Protein AF-A0A6M3XUE2-F1 (afdb_monomer_lite)

Structure (mmCIF, N/CA/C/O backbone):
data_AF-A0A6M3XUE2-F1
#
_entry.id   AF-A0A6M3XUE2-F1
#
loop_
_atom_site.group_PDB
_atom_site.id
_atom_site.type_symbol
_atom_site.label_atom_id
_atom_site.label_alt_id
_atom_site.label_comp_id
_atom_site.label_asym_id
_atom_site.label_entity_id
_atom_site.label_seq_id
_atom_site.pdbx_PDB_ins_code
_atom_site.Cartn_x
_atom_site.Cartn_y
_atom_site.Cartn_z
_atom_site.occupancy
_atom_site.B_iso_or_equiv
_atom_site.auth_seq_id
_atom_site.auth_comp_id
_atom_site.auth_asym_id
_atom_site.auth_atom_id
_atom_site.pdbx_PDB_model_num
ATOM 1 N N . MET A 1 1 ? 6.947 29.968 5.052 1.00 34.59 1 MET A N 1
ATOM 2 C CA . MET A 1 1 ? 7.660 29.748 3.777 1.00 34.59 1 MET A CA 1
ATOM 3 C C . MET A 1 1 ? 7.204 28.405 3.247 1.00 34.59 1 MET A C 1
ATOM 5 O O . MET A 1 1 ? 7.574 27.387 3.813 1.00 34.59 1 MET A O 1
ATOM 9 N N . SER A 1 2 ? 6.301 28.424 2.271 1.00 40.97 2 SER A N 1
ATOM 10 C CA . SER A 1 2 ? 5.563 27.249 1.805 1.00 40.97 2 SER A CA 1
ATOM 11 C C . SER A 1 2 ? 6.094 26.854 0.436 1.00 40.97 2 SER A C 1
ATOM 13 O O . SER A 1 2 ? 5.704 27.446 -0.564 1.00 40.97 2 SER A O 1
ATOM 15 N N . VAL A 1 3 ? 6.998 25.878 0.400 1.00 48.44 3 VAL A N 1
ATOM 16 C CA . VAL A 1 3 ? 7.347 25.174 -0.839 1.00 48.44 3 VAL A CA 1
ATOM 17 C C . VAL A 1 3 ? 7.352 23.664 -0.560 1.00 48.44 3 VAL A C 1
ATOM 19 O O . VAL A 1 3 ? 8.402 23.128 -0.215 1.00 48.44 3 VAL A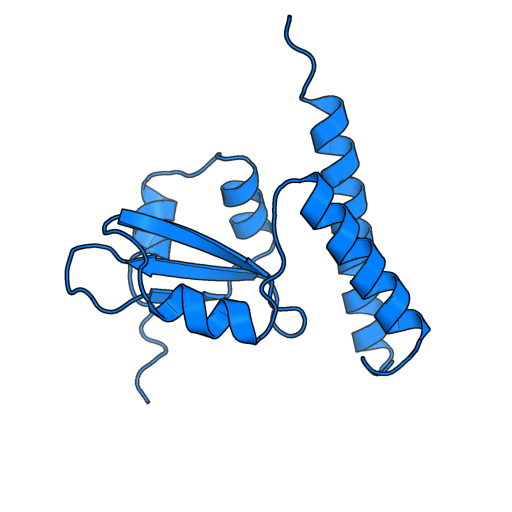 O 1
ATOM 22 N N . PRO A 1 4 ? 6.196 22.965 -0.628 1.00 49.44 4 PRO A N 1
ATOM 23 C CA . PRO A 1 4 ? 6.222 21.501 -0.667 1.00 49.44 4 PRO A CA 1
ATOM 24 C C . PRO A 1 4 ? 5.293 20.852 -1.710 1.00 49.44 4 PRO A C 1
ATOM 26 O O . PRO A 1 4 ? 5.196 19.631 -1.744 1.00 49.44 4 PRO A O 1
ATOM 29 N N . THR A 1 5 ? 4.608 21.607 -2.572 1.00 55.31 5 THR A N 1
ATOM 30 C CA . THR A 1 5 ? 3.585 21.041 -3.475 1.00 55.31 5 THR A CA 1
ATOM 31 C C . THR A 1 5 ? 4.162 20.435 -4.758 1.00 55.31 5 THR A C 1
ATOM 33 O O . THR A 1 5 ? 3.763 19.341 -5.147 1.00 55.31 5 THR A O 1
ATOM 36 N N . GLU A 1 6 ? 5.142 21.081 -5.397 1.00 54.06 6 GLU A N 1
ATOM 37 C CA . GLU A 1 6 ? 5.709 20.592 -6.670 1.00 54.06 6 GLU A CA 1
ATOM 38 C C . GLU A 1 6 ? 6.658 19.401 -6.487 1.00 54.06 6 GLU A C 1
ATOM 40 O O . GLU A 1 6 ? 6.658 18.467 -7.288 1.00 54.06 6 GLU A O 1
ATOM 45 N N . HIS A 1 7 ? 7.439 19.395 -5.403 1.00 56.44 7 HIS A N 1
ATOM 46 C CA . HIS A 1 7 ? 8.391 18.319 -5.122 1.00 56.44 7 HIS A CA 1
ATOM 47 C C . HIS A 1 7 ? 7.675 17.005 -4.784 1.00 56.44 7 HIS A C 1
ATOM 49 O O . HIS A 1 7 ? 8.079 15.939 -5.245 1.00 56.44 7 HIS A O 1
ATOM 55 N N . ALA A 1 8 ? 6.573 17.090 -4.032 1.00 58.22 8 ALA A N 1
ATOM 56 C CA . ALA A 1 8 ? 5.714 15.946 -3.761 1.00 58.22 8 ALA A CA 1
ATOM 57 C C . ALA A 1 8 ? 5.033 15.459 -5.054 1.00 58.22 8 ALA A C 1
ATOM 59 O O . ALA A 1 8 ? 5.095 14.273 -5.365 1.00 58.22 8 ALA A O 1
ATOM 60 N N . ALA A 1 9 ? 4.475 16.365 -5.870 1.00 61.75 9 ALA A N 1
ATOM 61 C CA . ALA A 1 9 ? 3.853 16.018 -7.154 1.00 61.75 9 ALA A CA 1
ATOM 62 C C . ALA A 1 9 ? 4.810 15.286 -8.116 1.00 61.75 9 ALA A C 1
ATOM 64 O O . ALA A 1 9 ? 4.418 14.305 -8.749 1.00 61.75 9 ALA A O 1
ATOM 65 N N . PHE A 1 10 ? 6.074 15.714 -8.187 1.00 65.19 10 PHE A N 1
ATOM 66 C CA . PHE A 1 10 ? 7.100 15.046 -8.989 1.00 65.19 10 PHE A CA 1
ATOM 67 C C . PHE A 1 10 ? 7.402 13.628 -8.484 1.00 65.19 10 PHE A C 1
ATOM 69 O O . PHE A 1 10 ? 7.450 12.683 -9.273 1.00 65.19 10 PHE A O 1
ATOM 76 N N . GLN A 1 11 ? 7.548 13.462 -7.167 1.00 69.50 11 GLN A N 1
ATOM 77 C CA . GLN A 1 11 ? 7.776 12.153 -6.546 1.00 69.50 11 GLN A CA 1
ATOM 78 C C . GLN A 1 11 ? 6.588 11.197 -6.759 1.00 69.50 11 GLN A C 1
ATOM 80 O O . GLN A 1 11 ? 6.791 10.002 -6.973 1.00 69.50 11 GLN A O 1
ATOM 85 N N . TYR A 1 12 ? 5.356 11.715 -6.783 1.00 69.19 12 TYR A N 1
ATOM 86 C CA . TYR A 1 12 ? 4.160 10.927 -7.094 1.00 69.19 12 TYR A CA 1
ATOM 87 C C . TYR A 1 12 ? 4.079 10.503 -8.566 1.00 69.19 12 TYR A C 1
ATOM 89 O O . TYR A 1 12 ? 3.733 9.359 -8.857 1.00 69.19 12 TYR A O 1
ATOM 97 N N . ALA A 1 13 ? 4.438 11.382 -9.505 1.00 76.56 13 ALA A N 1
ATOM 98 C CA . ALA A 1 13 ? 4.471 11.034 -10.926 1.00 76.56 13 ALA A CA 1
ATOM 99 C C . ALA A 1 13 ? 5.511 9.936 -11.224 1.00 76.56 13 ALA A C 1
ATOM 101 O O . ALA A 1 13 ? 5.254 9.025 -12.015 1.00 76.56 13 ALA A O 1
ATOM 102 N N . GLU A 1 14 ? 6.668 9.994 -10.555 1.00 82.50 14 GLU A N 1
ATOM 103 C CA . GLU A 1 14 ? 7.700 8.955 -10.620 1.00 82.50 14 GLU A CA 1
ATOM 104 C C . GLU A 1 14 ? 7.172 7.606 -10.095 1.00 82.50 14 GLU A C 1
ATOM 106 O O . GLU A 1 14 ? 7.349 6.575 -10.748 1.00 82.50 14 GLU A O 1
ATOM 111 N N . LEU A 1 15 ? 6.458 7.612 -8.962 1.00 78.81 15 LEU A N 1
ATOM 112 C CA . LEU A 1 15 ? 5.873 6.408 -8.366 1.00 78.81 15 LEU A CA 1
ATOM 113 C C . LEU A 1 15 ? 4.829 5.734 -9.273 1.00 78.81 15 LEU A C 1
ATOM 115 O O . LEU A 1 15 ? 4.855 4.507 -9.429 1.00 78.81 15 LEU A O 1
ATOM 119 N N . ASN A 1 16 ? 3.942 6.519 -9.892 1.00 77.94 16 ASN A N 1
ATOM 120 C CA . ASN A 1 16 ? 2.917 6.004 -10.805 1.00 77.94 16 ASN A CA 1
ATOM 121 C C . ASN A 1 16 ? 3.558 5.332 -12.021 1.00 77.94 16 ASN A C 1
ATOM 123 O O . ASN A 1 16 ? 3.266 4.178 -12.322 1.00 77.94 16 ASN A O 1
ATOM 127 N N . LYS A 1 17 ? 4.541 5.996 -12.640 1.00 85.88 17 LYS A N 1
ATOM 128 C CA . LYS A 1 17 ? 5.271 5.445 -13.787 1.00 85.88 17 LYS A CA 1
ATOM 129 C C . LYS A 1 17 ? 5.954 4.113 -13.462 1.00 85.88 17 LYS A C 1
ATOM 131 O O . LYS A 1 17 ? 5.951 3.193 -14.283 1.00 85.88 17 LYS A O 1
ATOM 136 N N . LEU A 1 18 ? 6.563 3.999 -12.282 1.00 85.25 18 LEU A N 1
ATOM 137 C CA . LEU A 1 18 ? 7.214 2.763 -11.841 1.00 85.25 18 LEU A CA 1
ATOM 138 C C . LEU A 1 18 ? 6.194 1.643 -11.594 1.00 85.25 18 LEU A C 1
ATOM 140 O O . LEU A 1 18 ? 6.459 0.492 -11.940 1.00 85.25 18 LEU A O 1
ATOM 144 N N . THR A 1 19 ? 5.022 1.979 -11.056 1.00 78.25 19 THR A N 1
ATOM 145 C CA . THR A 1 19 ? 3.917 1.032 -10.845 1.00 78.25 19 THR A CA 1
ATOM 146 C C . THR A 1 19 ? 3.359 0.523 -12.177 1.00 78.25 19 THR A C 1
ATOM 148 O O . THR A 1 19 ? 3.301 -0.689 -12.382 1.00 78.25 19 THR A O 1
ATOM 151 N N . ASP A 1 20 ? 3.088 1.412 -13.134 1.00 82.31 20 ASP A N 1
ATOM 152 C CA . ASP A 1 20 ? 2.640 1.047 -14.487 1.00 82.31 20 ASP A CA 1
ATOM 153 C C . ASP A 1 20 ? 3.650 0.152 -15.213 1.00 82.31 20 ASP A C 1
ATOM 155 O O . ASP A 1 20 ? 3.292 -0.786 -15.937 1.00 82.31 20 ASP A O 1
ATOM 159 N N . THR A 1 21 ? 4.939 0.428 -15.001 1.00 86.62 21 THR A N 1
ATOM 160 C CA . THR A 1 21 ? 6.022 -0.374 -15.571 1.00 86.62 21 THR A CA 1
ATOM 161 C C . THR A 1 21 ? 6.002 -1.791 -14.998 1.00 86.62 21 THR A C 1
ATOM 163 O O . THR A 1 21 ? 6.052 -2.744 -15.771 1.00 86.62 21 THR A O 1
ATOM 166 N N . LEU A 1 22 ? 5.858 -1.964 -13.679 1.00 79.62 22 LEU A N 1
ATOM 167 C CA . LEU A 1 22 ? 5.743 -3.294 -13.061 1.00 79.62 22 LEU A CA 1
ATOM 168 C C . LEU A 1 22 ? 4.514 -4.060 -13.564 1.00 79.62 22 LEU A C 1
ATOM 170 O O . LEU A 1 22 ? 4.636 -5.227 -13.939 1.00 79.62 22 LEU A O 1
ATOM 174 N N . SER A 1 23 ? 3.357 -3.399 -13.652 1.00 76.69 23 SER A N 1
ATOM 175 C CA . SER A 1 23 ? 2.131 -3.985 -14.211 1.00 76.69 23 SER A CA 1
ATOM 176 C C . SER A 1 23 ? 2.324 -4.433 -15.662 1.00 76.69 23 SER A C 1
ATOM 178 O O . SER A 1 23 ? 1.887 -5.516 -16.059 1.00 76.69 23 SER A O 1
ATOM 180 N N . THR A 1 24 ? 3.044 -3.639 -16.459 1.00 84.38 24 THR A N 1
ATOM 181 C CA . THR A 1 24 ? 3.388 -3.994 -17.839 1.00 84.38 24 THR A CA 1
ATOM 182 C C . THR A 1 24 ? 4.313 -5.207 -17.897 1.00 84.38 24 THR A C 1
ATOM 184 O O . THR A 1 24 ? 4.042 -6.121 -18.672 1.00 84.38 24 THR A O 1
ATOM 187 N N . LEU A 1 25 ? 5.360 -5.257 -17.068 1.00 81.94 25 LEU A N 1
ATOM 188 C CA . LEU A 1 25 ? 6.280 -6.397 -17.010 1.00 81.94 25 LEU A CA 1
ATOM 189 C C . LEU A 1 25 ? 5.540 -7.693 -16.635 1.00 81.94 25 LEU A C 1
ATOM 191 O O . LEU A 1 25 ? 5.732 -8.708 -17.304 1.00 81.94 25 LEU A O 1
ATOM 195 N N . ARG A 1 26 ? 4.622 -7.646 -15.656 1.00 79.56 26 ARG A N 1
ATOM 196 C CA . ARG A 1 26 ? 3.765 -8.795 -15.308 1.00 79.56 26 ARG A CA 1
ATOM 197 C C . ARG A 1 26 ? 2.907 -9.255 -16.474 1.00 79.56 26 ARG A C 1
ATOM 199 O O . ARG A 1 26 ? 2.859 -10.445 -16.769 1.00 79.56 26 ARG A O 1
ATOM 206 N N . ARG A 1 27 ? 2.250 -8.320 -17.166 1.00 79.06 27 ARG A N 1
ATOM 207 C CA . ARG A 1 27 ? 1.404 -8.631 -18.328 1.00 79.06 27 ARG A CA 1
ATOM 208 C C . ARG A 1 27 ? 2.197 -9.270 -19.471 1.00 79.06 27 ARG A C 1
ATOM 210 O O . ARG A 1 27 ? 1.645 -10.067 -20.220 1.00 79.06 27 ARG A O 1
ATOM 217 N N . LEU A 1 28 ? 3.479 -8.935 -19.594 1.00 89.25 28 LEU A N 1
ATOM 218 C CA . LEU A 1 28 ? 4.402 -9.552 -20.548 1.00 89.25 28 LEU A CA 1
ATOM 219 C C . LEU A 1 28 ? 4.968 -10.901 -20.065 1.00 89.25 28 LEU A C 1
ATOM 221 O O . LEU A 1 28 ? 5.768 -11.505 -20.774 1.00 89.25 28 LEU A O 1
ATOM 225 N N . GLY A 1 29 ? 4.568 -11.383 -18.885 1.00 83.62 29 GLY A N 1
ATOM 226 C CA . GLY A 1 29 ? 5.024 -12.652 -18.316 1.00 83.62 29 GLY A CA 1
ATOM 227 C C . GLY A 1 29 ? 6.440 -12.607 -17.737 1.00 83.62 29 GLY A C 1
ATOM 228 O O . GLY A 1 29 ? 7.036 -13.658 -17.508 1.00 83.62 29 GLY A O 1
ATOM 229 N N . ILE A 1 30 ? 6.999 -11.416 -17.507 1.00 83.31 30 ILE A N 1
ATOM 230 C CA . ILE A 1 30 ? 8.330 -11.275 -16.913 1.00 83.31 30 ILE A CA 1
ATOM 231 C C . ILE A 1 30 ? 8.237 -11.604 -15.421 1.00 83.31 30 ILE A C 1
ATOM 233 O O . ILE A 1 30 ? 7.470 -10.993 -14.677 1.00 83.31 30 ILE A O 1
ATOM 237 N N . SER A 1 31 ? 9.025 -12.597 -15.008 1.00 78.75 31 SER A N 1
ATOM 238 C CA . SER A 1 31 ? 9.064 -13.109 -13.638 1.00 78.75 31 SER A CA 1
ATOM 239 C C . SER A 1 31 ? 9.591 -12.069 -12.652 1.00 78.75 31 SER A C 1
ATOM 241 O O . SER A 1 31 ? 10.471 -11.276 -12.971 1.00 78.75 31 SER A O 1
ATOM 243 N N . GLU A 1 32 ? 9.148 -12.147 -11.401 1.00 73.62 32 GLU A N 1
ATOM 244 C CA . GLU A 1 32 ? 9.662 -11.304 -10.314 1.00 73.62 32 GLU A CA 1
ATOM 245 C C . GLU A 1 32 ? 11.104 -11.636 -9.906 1.00 73.62 32 GLU A C 1
ATOM 247 O O . GLU A 1 32 ? 11.770 -10.872 -9.201 1.00 73.62 32 GLU A O 1
ATOM 252 N N . LEU A 1 33 ? 11.608 -12.785 -10.360 1.00 77.00 33 LEU A N 1
ATOM 253 C CA . LEU A 1 33 ? 13.013 -13.160 -10.233 1.00 77.00 33 LEU A CA 1
ATOM 254 C C . LEU A 1 33 ? 13.876 -12.545 -11.340 1.00 77.00 33 LEU A C 1
ATOM 256 O O . LEU A 1 33 ? 15.103 -12.541 -11.211 1.00 77.00 33 LEU A O 1
ATOM 260 N N . ASP A 1 34 ? 13.255 -12.017 -12.399 1.00 85.25 34 ASP A N 1
ATOM 261 C CA . ASP A 1 34 ? 13.954 -11.394 -13.513 1.00 85.25 34 ASP A CA 1
ATOM 262 C C . ASP A 1 34 ? 14.681 -10.116 -13.052 1.00 85.25 34 ASP A C 1
ATOM 264 O O . ASP A 1 34 ? 14.103 -9.292 -12.327 1.00 85.25 34 ASP A O 1
ATOM 268 N N . PRO A 1 35 ? 15.948 -9.911 -13.457 1.00 85.81 35 PRO A N 1
ATOM 269 C CA . PRO A 1 35 ? 16.706 -8.720 -13.093 1.00 85.81 35 PRO A CA 1
ATOM 270 C C . PRO A 1 35 ? 16.002 -7.409 -13.454 1.00 85.81 35 PRO A C 1
ATOM 272 O O . PRO A 1 35 ? 16.017 -6.483 -12.644 1.00 85.81 35 PRO A O 1
ATOM 275 N N . ALA A 1 36 ? 15.350 -7.325 -14.618 1.00 81.94 36 ALA A N 1
ATOM 276 C CA . ALA A 1 36 ? 14.655 -6.116 -15.046 1.00 81.94 36 ALA A CA 1
ATOM 277 C C . ALA A 1 36 ? 13.482 -5.800 -14.112 1.00 81.94 36 ALA A C 1
ATOM 279 O O . ALA A 1 36 ? 13.331 -4.659 -13.670 1.00 81.94 36 ALA A O 1
ATOM 280 N N . PHE A 1 37 ? 12.705 -6.819 -13.738 1.00 85.38 37 PHE A N 1
ATOM 281 C CA . PHE A 1 37 ? 11.613 -6.671 -12.779 1.00 85.38 37 PHE A CA 1
ATOM 282 C C . PHE A 1 37 ? 12.122 -6.183 -11.422 1.00 85.38 37 PHE A C 1
ATOM 284 O O . PHE A 1 37 ? 11.621 -5.200 -10.873 1.00 85.38 37 PHE A O 1
ATOM 291 N N . ARG A 1 38 ? 13.175 -6.823 -10.905 1.00 79.62 38 ARG A N 1
ATOM 292 C CA . ARG A 1 38 ? 13.782 -6.476 -9.614 1.00 79.62 38 ARG A CA 1
ATOM 293 C C . ARG A 1 38 ? 14.349 -5.063 -9.590 1.00 79.62 38 ARG A C 1
ATOM 295 O O . ARG A 1 38 ? 14.229 -4.385 -8.571 1.00 79.62 38 ARG A O 1
ATOM 302 N N . THR A 1 39 ? 14.929 -4.596 -10.693 1.00 85.69 39 THR A N 1
ATOM 303 C CA . THR A 1 39 ? 15.417 -3.218 -10.809 1.00 85.69 39 THR A CA 1
ATOM 304 C C . THR A 1 39 ? 14.275 -2.214 -10.694 1.00 85.69 39 THR A C 1
ATOM 306 O O . THR A 1 39 ? 14.380 -1.277 -9.900 1.00 85.69 39 THR A O 1
ATOM 309 N N . VAL A 1 40 ? 13.168 -2.416 -11.419 1.00 86.06 40 VAL A N 1
ATOM 310 C CA . VAL A 1 40 ? 12.006 -1.514 -11.328 1.00 86.06 40 VAL A CA 1
ATOM 311 C C . VAL A 1 40 ? 11.373 -1.582 -9.937 1.00 86.06 40 VAL A C 1
ATOM 313 O O . VAL A 1 40 ? 11.065 -0.5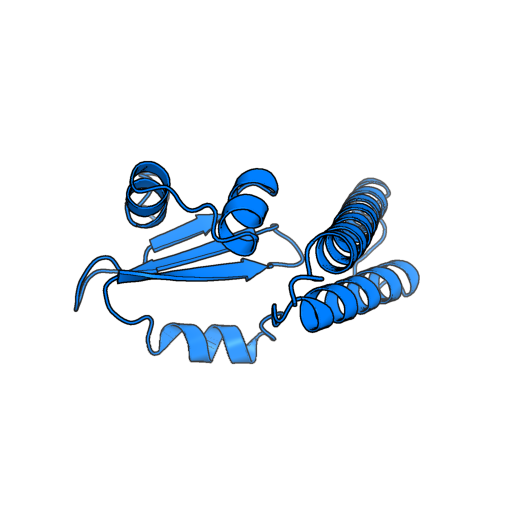44 -9.353 1.00 86.06 40 VAL A O 1
ATOM 316 N N . LEU A 1 41 ? 11.259 -2.780 -9.357 1.00 78.56 41 LEU A N 1
ATOM 317 C CA . LEU A 1 41 ? 10.724 -2.977 -8.010 1.00 78.56 41 LEU A CA 1
ATOM 318 C C . LEU A 1 41 ? 11.575 -2.262 -6.949 1.00 78.56 41 LEU A C 1
ATOM 320 O O . LEU A 1 41 ? 11.040 -1.590 -6.068 1.00 78.56 41 LEU A O 1
ATOM 324 N N . SER A 1 42 ? 12.904 -2.340 -7.058 1.00 80.56 42 SER A N 1
ATOM 325 C CA . SER A 1 42 ? 13.824 -1.641 -6.157 1.00 80.56 42 SER A CA 1
ATOM 326 C C . SER A 1 42 ? 13.759 -0.121 -6.326 1.00 80.56 42 SER A C 1
ATOM 328 O O . SER A 1 42 ? 13.788 0.601 -5.329 1.00 80.56 42 SER A O 1
ATOM 330 N N . ALA A 1 43 ? 13.667 0.380 -7.562 1.00 84.00 43 ALA A N 1
ATOM 331 C CA . ALA A 1 43 ? 13.521 1.810 -7.832 1.00 84.00 43 ALA A CA 1
ATOM 332 C C . ALA A 1 43 ? 12.208 2.351 -7.251 1.00 84.00 43 ALA A C 1
ATOM 334 O O . ALA A 1 43 ? 12.198 3.401 -6.607 1.00 84.00 43 ALA A O 1
ATOM 335 N N . ARG A 1 44 ? 11.120 1.584 -7.387 1.00 80.00 44 ARG A N 1
ATOM 336 C CA . ARG A 1 44 ? 9.826 1.884 -6.766 1.00 80.00 44 ARG A CA 1
ATOM 337 C C . ARG A 1 44 ? 9.927 1.926 -5.245 1.00 80.00 44 ARG A C 1
ATOM 339 O O . ARG A 1 44 ? 9.453 2.877 -4.634 1.00 80.00 44 ARG A O 1
ATOM 346 N N . GLY A 1 45 ? 10.607 0.953 -4.639 1.00 71.75 45 GLY A N 1
ATOM 347 C CA . GLY A 1 45 ? 10.868 0.945 -3.199 1.00 71.75 45 GLY A CA 1
ATOM 348 C C . GLY A 1 45 ? 11.637 2.169 -2.707 1.00 71.75 45 GLY A C 1
ATOM 349 O O . GLY A 1 45 ? 11.297 2.739 -1.673 1.00 71.75 45 GLY A O 1
ATOM 350 N N . ALA A 1 46 ? 12.629 2.628 -3.471 1.00 78.62 46 ALA A N 1
ATOM 351 C CA . ALA A 1 46 ? 13.354 3.854 -3.155 1.00 78.62 46 ALA A CA 1
ATOM 352 C C . ALA A 1 46 ? 12.468 5.106 -3.296 1.00 78.62 46 ALA A C 1
ATOM 354 O O . ALA A 1 46 ? 12.550 6.003 -2.457 1.00 78.62 46 ALA A O 1
ATOM 355 N N . ALA A 1 47 ? 11.609 5.167 -4.320 1.00 79.38 47 ALA A N 1
ATOM 356 C CA . ALA A 1 47 ? 10.660 6.266 -4.511 1.00 79.38 47 ALA A CA 1
ATOM 357 C C . ALA A 1 47 ? 9.655 6.367 -3.350 1.00 79.38 47 ALA A C 1
ATOM 359 O O . ALA A 1 47 ? 9.412 7.457 -2.839 1.00 79.38 47 ALA A O 1
ATOM 360 N N . LEU A 1 48 ? 9.152 5.233 -2.859 1.00 71.38 48 LEU A N 1
ATOM 361 C CA . LEU A 1 48 ? 8.285 5.178 -1.676 1.00 71.38 48 LEU A CA 1
ATOM 362 C C . LEU A 1 48 ? 9.006 5.629 -0.409 1.00 71.38 48 LEU A C 1
ATOM 364 O O . LEU A 1 48 ? 8.463 6.425 0.352 1.00 71.38 48 LEU A O 1
ATOM 368 N N . GLY A 1 49 ? 10.260 5.204 -0.224 1.00 67.38 49 GLY A N 1
ATOM 369 C CA . GLY A 1 49 ? 11.087 5.661 0.892 1.00 67.38 49 GLY A CA 1
ATOM 370 C C . GLY A 1 49 ? 11.274 7.183 0.907 1.00 67.38 49 GLY A C 1
ATOM 371 O O . GLY A 1 49 ? 11.230 7.791 1.974 1.00 67.38 49 GLY A O 1
ATOM 372 N N . LYS A 1 50 ? 11.403 7.826 -0.266 1.00 72.81 50 LYS A N 1
ATOM 373 C CA . LYS A 1 50 ? 11.454 9.299 -0.382 1.00 72.81 50 LYS A CA 1
ATOM 374 C C . LYS A 1 50 ? 10.143 9.979 0.034 1.00 72.81 50 LYS A C 1
ATOM 376 O O . LYS A 1 50 ? 10.187 11.124 0.470 1.00 72.81 50 LYS A O 1
ATOM 381 N N . LEU A 1 51 ? 9.013 9.283 -0.086 1.00 65.44 51 LEU A N 1
ATOM 382 C CA . LEU A 1 51 ? 7.687 9.730 0.355 1.00 65.44 51 LEU A CA 1
ATOM 383 C C . LEU A 1 51 ? 7.399 9.379 1.828 1.00 65.44 51 LEU A C 1
ATOM 385 O O . LEU A 1 51 ? 6.303 9.629 2.316 1.00 65.44 51 LEU A O 1
ATOM 389 N N . GLY A 1 52 ? 8.359 8.782 2.545 1.00 61.94 52 GLY A N 1
ATOM 390 C CA . GLY A 1 52 ? 8.170 8.320 3.923 1.00 61.94 52 GLY A CA 1
ATOM 391 C C . GLY A 1 52 ? 7.353 7.028 4.046 1.00 61.94 52 GLY A C 1
ATOM 392 O O . GLY A 1 52 ? 7.045 6.603 5.159 1.00 61.94 52 GLY A O 1
ATOM 393 N N . LEU A 1 53 ? 7.029 6.378 2.926 1.00 62.38 53 LEU A N 1
ATOM 394 C CA . LEU A 1 53 ? 6.285 5.124 2.878 1.00 62.38 53 LEU A CA 1
ATOM 395 C C . LEU A 1 53 ? 7.278 3.957 2.886 1.00 62.38 53 LEU A C 1
ATOM 397 O O . LEU A 1 53 ? 7.997 3.712 1.918 1.00 62.38 53 LEU A O 1
ATOM 401 N N . ASN A 1 54 ? 7.348 3.228 3.998 1.00 54.06 54 ASN A N 1
ATOM 402 C CA . ASN A 1 54 ? 8.198 2.044 4.097 1.00 54.06 54 ASN A CA 1
ATOM 403 C C . ASN A 1 54 ? 7.468 0.815 3.542 1.00 54.06 54 ASN A C 1
ATOM 405 O O . ASN A 1 54 ? 6.411 0.444 4.045 1.00 54.06 54 ASN A O 1
ATOM 409 N N . LEU A 1 55 ? 8.075 0.133 2.565 1.00 50.78 55 LEU A N 1
ATOM 410 C CA . LEU A 1 55 ? 7.665 -1.215 2.164 1.00 50.78 55 LEU A CA 1
ATOM 411 C C . LEU A 1 55 ? 7.884 -2.179 3.342 1.00 50.78 55 LEU A C 1
ATOM 413 O O . LEU A 1 55 ? 9.028 -2.328 3.797 1.00 50.78 55 LEU A O 1
ATOM 417 N N . PRO A 1 56 ? 6.847 -2.865 3.846 1.00 44.56 56 PRO A N 1
ATOM 418 C CA . PRO A 1 56 ? 7.049 -3.908 4.834 1.00 44.56 56 PRO A CA 1
ATOM 419 C C . PRO A 1 56 ? 7.864 -5.037 4.197 1.00 44.56 56 PRO A C 1
ATOM 421 O O . PRO A 1 56 ? 7.451 -5.636 3.209 1.00 44.56 56 PRO A O 1
ATOM 424 N N . ARG A 1 57 ? 9.022 -5.376 4.772 1.00 43.84 57 ARG A N 1
ATOM 425 C CA . ARG A 1 57 ? 9.611 -6.702 4.531 1.00 43.84 57 ARG A CA 1
ATOM 426 C C . ARG A 1 57 ? 8.721 -7.743 5.219 1.00 43.84 57 ARG A C 1
ATOM 428 O O . ARG A 1 57 ? 8.000 -7.410 6.154 1.00 43.84 57 ARG A O 1
ATOM 435 N N . THR A 1 58 ? 8.788 -9.009 4.821 1.00 39.31 58 THR A N 1
ATOM 436 C CA . THR A 1 58 ? 7.953 -10.102 5.367 1.00 39.31 58 THR A CA 1
ATOM 437 C C . THR A 1 58 ? 7.996 -10.202 6.906 1.00 39.31 58 THR A C 1
ATOM 439 O O . THR A 1 58 ? 7.013 -10.555 7.548 1.00 39.31 58 THR A O 1
ATOM 442 N N . THR A 1 59 ? 9.103 -9.803 7.539 1.00 33.09 59 THR A N 1
ATOM 443 C CA . THR A 1 59 ? 9.246 -9.687 9.004 1.00 33.09 59 THR A CA 1
ATOM 444 C C . THR A 1 59 ? 8.583 -8.447 9.619 1.00 33.09 59 THR A C 1
ATOM 446 O O . THR A 1 59 ? 8.259 -8.451 10.804 1.00 33.09 59 THR A O 1
ATOM 449 N N . THR A 1 60 ? 8.352 -7.390 8.841 1.00 41.16 60 THR A N 1
ATOM 450 C CA . THR A 1 60 ? 7.575 -6.206 9.232 1.00 41.16 60 THR A CA 1
ATOM 451 C C . THR A 1 60 ? 6.077 -6.521 9.269 1.00 41.16 60 THR A C 1
ATOM 453 O O . THR A 1 60 ? 5.422 -6.104 10.216 1.00 41.16 60 THR A O 1
ATOM 456 N N . LEU A 1 61 ? 5.554 -7.336 8.341 1.00 42.44 61 LEU A N 1
ATOM 457 C CA . LEU A 1 61 ? 4.170 -7.856 8.383 1.00 42.44 61 LEU A CA 1
ATOM 458 C C . LEU A 1 61 ? 3.859 -8.577 9.709 1.00 42.44 61 LEU A C 1
ATOM 460 O O . LEU A 1 61 ? 2.816 -8.348 10.316 1.00 42.44 61 LEU A O 1
ATOM 464 N N . LEU A 1 62 ? 4.808 -9.368 10.223 1.00 37.72 62 LEU A N 1
ATOM 465 C CA . LEU A 1 62 ? 4.690 -10.031 11.530 1.00 37.72 62 LEU A CA 1
ATOM 466 C C . LEU A 1 62 ? 4.699 -9.059 12.723 1.00 37.72 62 LEU A C 1
ATOM 468 O O . LEU A 1 62 ? 4.074 -9.348 13.736 1.00 37.72 62 LEU A O 1
ATOM 472 N N . LYS A 1 63 ? 5.382 -7.909 12.624 1.00 37.91 63 LYS A N 1
ATOM 473 C CA . LYS A 1 63 ? 5.373 -6.868 13.672 1.00 37.91 63 LYS A CA 1
ATOM 474 C C . LYS A 1 63 ? 4.123 -5.982 13.623 1.00 37.91 63 LYS A C 1
ATOM 476 O O . LYS A 1 63 ? 3.734 -5.444 14.654 1.00 37.91 63 LYS A O 1
ATOM 481 N N . LEU A 1 64 ? 3.488 -5.847 12.459 1.00 45.03 64 LEU A N 1
ATOM 482 C CA . LEU A 1 64 ? 2.260 -5.064 12.261 1.00 45.03 64 LEU A CA 1
ATOM 483 C C . LEU A 1 64 ? 1.021 -5.738 12.871 1.00 45.03 64 LEU A C 1
ATOM 485 O O . LEU A 1 64 ? 0.158 -5.045 13.401 1.00 45.03 64 LEU A O 1
ATOM 489 N N . LEU A 1 65 ? 1.019 -7.073 12.937 1.00 43.62 65 LEU A N 1
ATOM 490 C CA . LEU A 1 65 ? 0.057 -7.877 13.705 1.00 43.62 65 LEU A CA 1
ATOM 491 C C . LEU A 1 65 ? 0.040 -7.566 15.217 1.00 43.62 65 LEU A C 1
ATOM 493 O O . LEU A 1 65 ? -0.897 -7.969 15.901 1.00 43.62 65 LEU A O 1
ATOM 497 N N . VAL A 1 66 ? 1.054 -6.875 15.757 1.00 47.09 66 VAL A N 1
ATOM 498 C CA . VAL A 1 66 ? 1.240 -6.684 17.211 1.00 47.09 66 VAL A CA 1
ATOM 499 C C . VAL A 1 66 ? 0.794 -5.298 17.709 1.00 47.09 66 VAL A C 1
ATOM 501 O O . VAL A 1 66 ? 1.025 -4.958 18.863 1.00 47.09 66 VAL A O 1
ATOM 504 N N . GLY A 1 67 ? 0.095 -4.495 16.901 1.00 56.19 67 GLY A N 1
ATOM 505 C CA . GLY A 1 67 ? -0.638 -3.347 17.452 1.00 56.19 67 GLY A CA 1
ATOM 506 C C . GLY A 1 67 ? -0.853 -2.206 16.473 1.00 56.19 67 GLY A C 1
ATOM 507 O O . GLY A 1 67 ? -0.047 -1.275 16.392 1.00 56.19 67 GLY A O 1
ATOM 508 N N . LEU A 1 68 ? -1.973 -2.255 15.761 1.00 62.38 68 LEU A N 1
ATOM 509 C CA . LEU A 1 68 ? -2.675 -1.031 15.397 1.00 62.38 68 LEU A CA 1
ATOM 510 C C . LEU A 1 68 ? -3.355 -0.494 16.657 1.00 62.38 68 LEU A C 1
ATOM 512 O O . LEU A 1 68 ? -3.978 -1.255 17.403 1.00 62.38 68 LEU A O 1
ATOM 516 N N . SER A 1 69 ? -3.213 0.801 16.911 1.00 68.06 69 SER A N 1
ATOM 517 C CA . SER A 1 69 ? -3.997 1.458 17.951 1.00 68.06 69 SER A CA 1
ATOM 518 C C . SER A 1 69 ? -5.455 1.573 17.493 1.00 68.06 69 SER A C 1
ATOM 520 O O . SER A 1 69 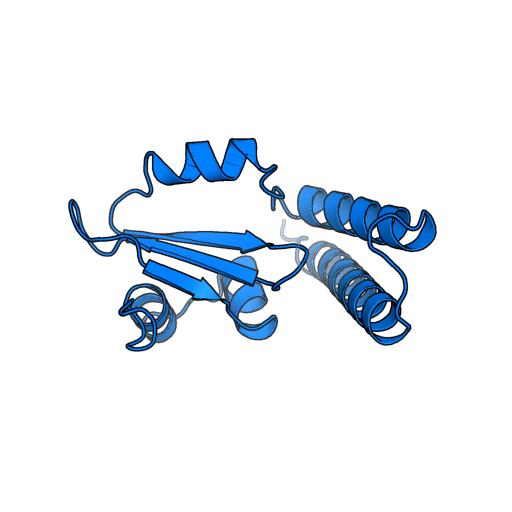? -5.702 1.734 16.302 1.00 68.06 69 SER A O 1
ATOM 522 N N . PRO A 1 70 ? -6.436 1.517 18.405 1.00 71.75 70 PRO A N 1
ATOM 523 C CA . PRO A 1 70 ? -7.830 1.844 18.101 1.00 71.75 70 PRO A CA 1
ATOM 524 C C . PRO A 1 70 ? -7.960 3.149 17.303 1.00 71.75 70 PRO A C 1
ATOM 526 O O . PRO A 1 70 ? -7.395 4.164 17.709 1.00 71.75 70 PRO A O 1
ATOM 529 N N . GLY A 1 71 ? -8.693 3.115 16.191 1.00 70.81 71 GLY A N 1
ATOM 530 C CA . GLY A 1 71 ? -8.863 4.238 15.266 1.00 70.81 71 GLY A CA 1
ATOM 531 C C . GLY A 1 71 ? -7.705 4.440 14.282 1.00 70.81 71 GLY A C 1
ATOM 532 O O . GLY A 1 71 ? -7.701 5.414 13.536 1.00 70.81 71 GLY A O 1
ATOM 533 N N . GLU A 1 72 ? -6.704 3.558 14.264 1.00 78.62 72 GLU A N 1
ATOM 534 C CA . GLU A 1 72 ? -5.569 3.672 13.350 1.00 78.62 72 GLU A CA 1
ATOM 535 C C . GLU A 1 72 ? -5.866 2.980 12.012 1.00 78.62 72 GLU A C 1
ATOM 537 O O . GLU A 1 72 ? -6.296 1.825 11.974 1.00 78.62 72 GLU A O 1
ATOM 542 N N . ILE A 1 73 ? -5.591 3.689 10.914 1.00 80.19 73 ILE A N 1
ATOM 543 C CA . ILE A 1 73 ? -5.582 3.169 9.544 1.00 80.19 73 ILE A CA 1
ATOM 544 C C . ILE A 1 73 ? -4.137 3.205 9.059 1.00 80.19 73 ILE A C 1
ATOM 546 O O . ILE A 1 73 ? -3.504 4.263 9.043 1.00 80.19 73 ILE A O 1
ATOM 550 N N . ARG A 1 74 ? -3.607 2.056 8.642 1.00 81.44 74 ARG A N 1
ATOM 551 C CA . ARG A 1 74 ? -2.291 1.965 8.008 1.00 81.44 74 ARG A CA 1
ATOM 552 C C . ARG A 1 74 ? -2.430 1.486 6.576 1.00 81.44 74 ARG A C 1
ATOM 554 O O . ARG A 1 74 ? -3.098 0.494 6.299 1.00 81.44 74 ARG A O 1
ATOM 561 N N . LEU A 1 75 ? -1.744 2.189 5.683 1.00 76.62 75 LEU A N 1
ATOM 562 C CA . LEU A 1 75 ? -1.597 1.814 4.287 1.00 76.62 75 LEU A CA 1
ATOM 563 C C . LEU A 1 75 ? -0.282 1.054 4.096 1.00 76.62 75 LEU A C 1
ATOM 565 O O . LEU A 1 75 ? 0.790 1.499 4.509 1.00 76.62 75 LEU A O 1
ATOM 569 N N . PHE A 1 76 ? -0.377 -0.074 3.415 1.00 74.88 76 PHE A N 1
ATOM 570 C CA . PHE A 1 76 ? 0.714 -0.943 3.020 1.00 74.88 76 PHE A CA 1
ATOM 571 C C . PHE A 1 76 ? 0.686 -1.129 1.520 1.00 74.88 76 PHE A C 1
ATOM 573 O O . PHE A 1 76 ? -0.342 -0.984 0.862 1.00 74.88 76 PHE A O 1
ATOM 580 N N . GLN A 1 77 ? 1.835 -1.500 0.983 1.00 66.44 77 GLN A N 1
ATOM 581 C CA . GLN A 1 77 ? 1.947 -1.826 -0.417 1.00 66.44 77 GLN A CA 1
ATOM 582 C C . GLN A 1 77 ? 2.464 -3.248 -0.552 1.00 66.44 77 GLN A C 1
ATOM 584 O O . GLN A 1 77 ? 3.609 -3.548 -0.209 1.00 66.44 77 GLN A O 1
ATOM 589 N N . ASP A 1 78 ? 1.582 -4.108 -1.034 1.00 69.81 78 ASP A N 1
ATOM 590 C CA . ASP A 1 78 ? 1.881 -5.453 -1.472 1.00 69.81 78 ASP A CA 1
ATOM 591 C C . ASP A 1 78 ? 2.430 -5.370 -2.902 1.00 69.81 78 ASP A C 1
ATOM 593 O O . ASP A 1 78 ? 1.860 -4.715 -3.782 1.00 69.81 78 ASP A O 1
ATOM 597 N N . ALA A 1 79 ? 3.592 -5.979 -3.134 1.00 54.03 79 ALA A N 1
ATOM 598 C CA . ALA A 1 79 ? 4.187 -5.967 -4.458 1.00 54.03 79 ALA A CA 1
ATOM 599 C C . ALA A 1 79 ? 3.287 -6.703 -5.456 1.00 54.03 79 ALA A C 1
ATOM 601 O O . ALA A 1 79 ? 3.119 -6.211 -6.569 1.00 54.03 79 ALA A O 1
ATOM 602 N N . GLU A 1 80 ? 2.704 -7.838 -5.073 1.00 53.81 80 GLU A N 1
ATOM 603 C CA . GLU A 1 80 ? 1.945 -8.754 -5.929 1.00 53.81 80 GLU A CA 1
ATOM 604 C C . GLU A 1 80 ? 0.500 -8.289 -6.125 1.00 53.81 80 GLU A C 1
ATOM 606 O O . GLU A 1 80 ? 0.004 -8.298 -7.253 1.00 53.81 80 GLU A O 1
ATOM 611 N N . LEU A 1 81 ? -0.137 -7.819 -5.049 1.00 58.16 81 LEU A N 1
ATOM 612 C CA . LEU A 1 81 ? -1.589 -7.608 -4.995 1.00 58.16 81 LEU A CA 1
ATOM 613 C C . LEU A 1 81 ? -2.027 -6.133 -4.920 1.00 58.16 81 LEU A C 1
ATOM 615 O O . LEU A 1 81 ? -3.221 -5.851 -4.977 1.00 58.16 81 LEU A O 1
ATOM 619 N N . GLY A 1 82 ? -1.087 -5.183 -4.855 1.00 70.12 82 GLY A N 1
ATOM 620 C CA . GLY A 1 82 ? -1.384 -3.745 -4.856 1.00 70.12 82 GLY A CA 1
ATOM 621 C C . GLY A 1 82 ? -1.411 -3.130 -3.455 1.00 70.12 82 GLY A C 1
ATOM 622 O O . GLY A 1 82 ? -0.629 -3.501 -2.585 1.00 70.12 82 GLY A O 1
ATOM 623 N N . TRP A 1 83 ? -2.255 -2.129 -3.219 1.00 78.81 83 TRP A N 1
ATOM 624 C CA . TRP A 1 83 ? -2.308 -1.460 -1.918 1.00 78.81 83 TRP A CA 1
ATOM 625 C C . TRP A 1 83 ? -3.192 -2.220 -0.943 1.00 78.81 83 TRP A C 1
ATOM 627 O O . TRP A 1 83 ? -4.314 -2.579 -1.274 1.00 78.81 83 TRP A O 1
ATOM 637 N N . LEU A 1 84 ? -2.699 -2.427 0.270 1.00 82.12 84 LEU A N 1
ATOM 638 C CA . LEU A 1 84 ? -3.411 -3.070 1.363 1.00 82.12 84 LEU A CA 1
ATOM 639 C C . LEU A 1 84 ? -3.612 -2.047 2.475 1.00 82.12 84 LEU A C 1
ATOM 641 O O . LEU A 1 84 ? -2.658 -1.426 2.924 1.00 82.12 84 LEU A O 1
ATOM 645 N N . VAL A 1 85 ? -4.830 -1.902 2.963 1.00 82.69 85 VAL A N 1
ATOM 646 C CA . VAL A 1 85 ? -5.135 -1.160 4.181 1.00 82.69 85 VAL A CA 1
ATOM 647 C C . VAL A 1 85 ? -5.365 -2.151 5.312 1.00 82.69 85 VAL A C 1
ATOM 649 O O . VAL A 1 85 ? -6.076 -3.140 5.137 1.00 82.69 85 VAL A O 1
ATOM 652 N N . GLU A 1 86 ? -4.769 -1.875 6.470 1.00 83.81 86 GLU A N 1
ATOM 653 C CA . GLU A 1 86 ? -5.118 -2.522 7.734 1.00 83.81 86 GLU A CA 1
ATOM 654 C C . GLU A 1 86 ? -5.609 -1.467 8.722 1.00 83.81 86 GLU A C 1
ATOM 656 O O . GLU A 1 86 ? -4.973 -0.424 8.897 1.00 83.81 86 GLU A O 1
ATOM 661 N N . SER A 1 87 ? -6.728 -1.738 9.381 1.00 84.19 87 SER A N 1
ATOM 662 C CA . SER A 1 87 ? -7.332 -0.808 10.333 1.00 84.19 87 SER A CA 1
ATOM 663 C C . SER A 1 87 ? -7.994 -1.520 11.502 1.00 84.19 87 SER A C 1
ATOM 665 O O . SER A 1 87 ? -8.400 -2.674 11.386 1.00 84.19 87 SER A O 1
ATOM 667 N N . ILE A 1 88 ? -8.151 -0.821 12.624 1.00 81.12 88 ILE A N 1
ATOM 668 C CA . ILE A 1 88 ? -8.889 -1.318 13.790 1.00 81.12 88 ILE A CA 1
ATOM 669 C C . ILE A 1 88 ? -9.803 -0.219 14.328 1.00 81.12 88 ILE A C 1
ATOM 671 O O . ILE A 1 88 ? -9.351 0.862 14.687 1.00 81.12 88 ILE A O 1
ATOM 675 N N . GLU A 1 89 ? -11.103 -0.491 14.395 1.00 78.19 89 GLU A N 1
ATOM 676 C CA . GLU A 1 89 ? -12.098 0.512 14.796 1.00 78.19 89 GLU A CA 1
ATOM 677 C C . GLU A 1 89 ? -11.971 0.884 16.284 1.00 78.19 89 GLU A C 1
ATOM 679 O O . GLU A 1 89 ? -11.927 2.053 16.660 1.00 78.19 89 GLU A O 1
ATOM 684 N N . ARG A 1 90 ? -11.902 -0.124 17.160 1.00 77.88 90 ARG A N 1
ATOM 685 C CA . ARG A 1 90 ? -11.961 0.049 18.619 1.00 77.88 90 ARG A CA 1
ATOM 686 C C . ARG A 1 90 ? -11.102 -0.987 19.352 1.00 77.88 90 ARG A C 1
ATOM 688 O O . ARG A 1 90 ? -10.770 -2.019 18.764 1.00 77.88 90 ARG A O 1
ATOM 695 N N . PRO A 1 91 ? -10.750 -0.764 20.634 1.00 73.56 91 PRO A N 1
ATOM 696 C CA . PRO A 1 91 ? -9.962 -1.732 21.392 1.00 73.56 91 PRO A CA 1
ATOM 697 C C . PRO A 1 91 ? -10.639 -3.108 21.404 1.00 73.56 91 PRO A C 1
ATOM 699 O O . PRO A 1 91 ? -11.818 -3.218 21.735 1.00 73.56 91 PRO A O 1
ATOM 702 N N . GLY A 1 92 ? -9.891 -4.152 21.040 1.00 69.62 92 GLY A N 1
ATOM 703 C CA . GLY A 1 92 ? -10.389 -5.531 21.000 1.00 69.62 92 GLY A CA 1
ATOM 704 C C . GLY A 1 92 ? -11.240 -5.891 19.775 1.00 69.62 92 GLY A C 1
ATOM 705 O O . GLY A 1 92 ? -11.697 -7.029 19.694 1.00 69.62 92 GLY A O 1
ATOM 706 N N . ALA A 1 93 ? -11.450 -4.972 18.825 1.00 75.00 93 ALA A N 1
ATOM 707 C CA . ALA A 1 93 ? -12.038 -5.314 17.531 1.00 75.00 93 ALA A CA 1
ATOM 708 C C . ALA A 1 93 ? -11.071 -6.163 16.693 1.00 75.00 93 ALA A C 1
ATOM 710 O O . ALA A 1 93 ? -9.850 -6.067 16.840 1.00 75.00 93 ALA A O 1
ATOM 711 N N . GLN A 1 94 ? -11.619 -6.985 15.797 1.00 77.06 94 GLN A N 1
ATOM 712 C CA . GLN A 1 94 ? -10.796 -7.672 14.809 1.00 77.06 94 GLN A CA 1
ATOM 713 C C . GLN A 1 94 ? -10.215 -6.650 13.819 1.00 77.06 94 GLN A C 1
ATOM 715 O O . GLN A 1 94 ? -10.951 -5.765 13.376 1.00 77.06 94 GLN A O 1
ATOM 720 N N . PRO A 1 95 ? -8.921 -6.753 13.463 1.00 77.69 95 PRO A N 1
ATOM 721 C CA . PRO A 1 95 ? -8.348 -5.936 12.405 1.00 77.69 95 PRO A CA 1
ATOM 722 C C . PRO A 1 95 ? -9.073 -6.175 11.080 1.00 77.69 95 PRO A C 1
ATOM 724 O O . PRO A 1 95 ? -9.293 -7.319 10.679 1.00 77.69 95 PRO A O 1
ATOM 727 N N . VAL A 1 96 ? -9.398 -5.093 10.385 1.00 82.94 96 VAL A N 1
ATOM 728 C CA . VAL A 1 96 ? -9.922 -5.115 9.021 1.00 82.94 96 VAL A CA 1
ATOM 729 C C . VAL A 1 96 ? -8.757 -5.006 8.056 1.00 82.94 96 VAL A C 1
ATOM 731 O O . VAL A 1 96 ? -7.881 -4.164 8.237 1.00 82.94 96 VAL A O 1
ATOM 734 N N . ARG A 1 97 ? -8.742 -5.872 7.041 1.00 81.88 97 ARG A N 1
ATOM 735 C CA . ARG A 1 97 ? -7.726 -5.910 5.985 1.00 81.88 97 ARG A CA 1
ATOM 736 C C . ARG A 1 97 ? -8.402 -5.853 4.630 1.00 81.88 97 ARG A C 1
ATOM 738 O O . ARG A 1 97 ? -9.242 -6.700 4.342 1.00 81.88 97 ARG A O 1
ATOM 745 N N . LYS A 1 98 ? -8.037 -4.869 3.811 1.00 82.81 98 LYS A N 1
ATOM 746 C CA . LYS A 1 98 ? -8.649 -4.647 2.496 1.00 82.81 98 LYS A CA 1
ATOM 747 C C . LYS A 1 98 ? -7.623 -4.242 1.464 1.00 82.81 98 LYS A C 1
ATOM 749 O O . LYS A 1 98 ? -6.831 -3.338 1.714 1.00 82.81 98 LYS A O 1
ATOM 754 N N . TYR A 1 99 ? -7.686 -4.851 0.287 1.00 81.62 99 TYR A N 1
ATOM 755 C CA . TYR A 1 99 ? -7.001 -4.290 -0.868 1.00 81.62 99 TYR A CA 1
ATOM 756 C C . TYR A 1 99 ? -7.778 -3.076 -1.374 1.00 81.62 99 TYR A C 1
ATOM 758 O O . TYR A 1 99 ? -9.006 -3.108 -1.450 1.00 81.62 99 TYR A O 1
ATOM 766 N N . VAL A 1 100 ? -7.065 -1.999 -1.681 1.00 81.12 100 VAL A N 1
ATOM 767 C CA . VAL A 1 100 ? -7.642 -0.733 -2.134 1.00 81.12 100 VAL A CA 1
ATOM 768 C C . VAL A 1 100 ? -7.061 -0.339 -3.484 1.00 81.12 100 VAL A C 1
ATOM 770 O O . VAL A 1 100 ? -5.961 -0.756 -3.856 1.00 81.12 100 VAL A O 1
ATOM 773 N N . SER A 1 101 ? -7.811 0.464 -4.234 1.00 82.44 101 SER A N 1
ATOM 774 C CA . SER A 1 101 ? -7.341 0.990 -5.513 1.00 82.44 101 SER A CA 1
ATOM 775 C C . SER A 1 101 ? -6.171 1.958 -5.323 1.00 82.44 101 SER A C 1
ATOM 777 O O . SER A 1 101 ? -5.985 2.537 -4.248 1.00 82.44 101 SER A O 1
ATOM 779 N N . ASP A 1 102 ? -5.412 2.187 -6.398 1.00 76.06 102 ASP A N 1
ATOM 780 C CA . ASP A 1 102 ? -4.382 3.229 -6.424 1.00 76.06 102 ASP A CA 1
ATOM 781 C C . ASP A 1 102 ? -4.969 4.603 -6.071 1.00 76.06 102 ASP A C 1
ATOM 783 O O . ASP A 1 102 ? -4.337 5.376 -5.363 1.00 76.06 102 ASP A O 1
ATOM 787 N N . GLU A 1 103 ? -6.201 4.901 -6.492 1.00 79.25 103 GLU A N 1
ATOM 788 C CA . GLU A 1 103 ? -6.874 6.162 -6.167 1.00 79.25 103 GLU A CA 1
ATOM 789 C C . GLU A 1 103 ? -7.086 6.329 -4.656 1.00 79.25 103 GLU A C 1
ATOM 791 O O . GLU A 1 103 ? -6.694 7.349 -4.090 1.00 79.25 103 GLU A O 1
ATOM 796 N N . VAL A 1 104 ? -7.622 5.307 -3.982 1.00 81.44 104 VAL A N 1
ATOM 797 C CA . VAL A 1 104 ? -7.841 5.326 -2.526 1.00 81.44 104 VAL A CA 1
ATOM 798 C C . VAL A 1 104 ? -6.515 5.394 -1.769 1.00 81.44 104 VAL A C 1
ATOM 800 O O . VAL A 1 104 ? -6.375 6.175 -0.824 1.00 81.44 104 VAL A O 1
ATOM 803 N N . ALA A 1 105 ? -5.515 4.625 -2.203 1.00 79.38 105 ALA A N 1
ATOM 804 C CA . ALA A 1 105 ? -4.175 4.679 -1.633 1.00 79.38 105 ALA A CA 1
ATOM 805 C C . ALA A 1 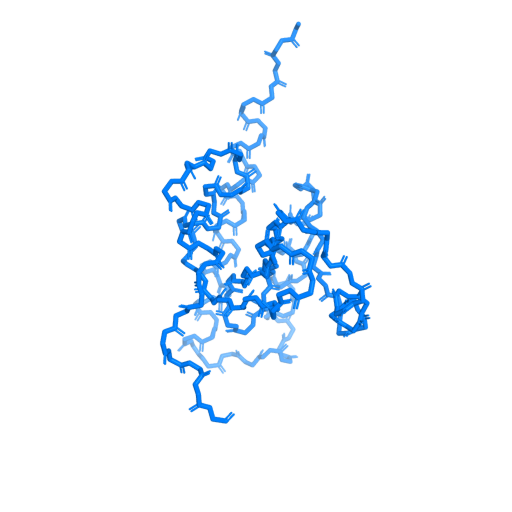105 ? -3.567 6.081 -1.752 1.00 79.38 105 ALA A C 1
ATOM 807 O O . ALA A 1 105 ? -3.005 6.607 -0.791 1.00 79.38 105 ALA A O 1
ATOM 808 N N . MET A 1 106 ? -3.728 6.725 -2.905 1.00 75.69 106 MET A N 1
ATOM 809 C CA . MET A 1 106 ? -3.240 8.081 -3.129 1.00 75.69 106 MET A CA 1
ATOM 810 C C . MET A 1 106 ? -3.979 9.115 -2.275 1.00 75.69 106 MET A C 1
ATOM 812 O O . MET A 1 106 ? -3.327 10.017 -1.750 1.00 75.69 106 MET A O 1
ATOM 816 N N . THR A 1 107 ? -5.291 8.980 -2.072 1.00 75.00 107 THR A N 1
ATOM 817 C CA . THR A 1 107 ? -6.062 9.829 -1.145 1.00 75.00 107 THR A CA 1
ATOM 818 C C . THR A 1 107 ? -5.527 9.725 0.286 1.00 75.00 107 THR A C 1
ATOM 820 O O . THR A 1 107 ? -5.304 10.746 0.941 1.00 75.00 107 THR A O 1
ATOM 823 N N . LEU A 1 108 ? -5.240 8.505 0.755 1.00 75.62 108 LEU A N 1
ATOM 824 C CA . LEU A 1 108 ? -4.645 8.264 2.075 1.00 75.62 108 LEU A CA 1
ATOM 825 C C . LEU A 1 108 ? -3.254 8.898 2.199 1.00 75.62 108 LEU A C 1
ATOM 827 O O . LEU A 1 108 ? -2.967 9.575 3.183 1.00 75.62 108 LEU A O 1
ATOM 831 N N . ILE A 1 109 ? -2.402 8.729 1.184 1.00 73.38 109 ILE A N 1
ATOM 832 C CA . ILE A 1 109 ? -1.037 9.274 1.174 1.00 73.38 109 ILE A CA 1
ATOM 833 C C . ILE A 1 109 ? -1.038 10.809 1.173 1.00 73.38 109 ILE A C 1
ATOM 835 O O . ILE A 1 109 ? -0.212 11.429 1.842 1.00 73.38 109 ILE A O 1
ATOM 839 N N . LYS A 1 110 ? -1.973 11.436 0.453 1.00 73.12 110 LYS A N 1
ATOM 840 C CA . LYS A 1 110 ? -2.127 12.899 0.429 1.00 73.12 110 LYS A CA 1
ATOM 841 C C . LYS A 1 110 ? -2.719 13.471 1.721 1.00 73.12 110 LYS A C 1
ATOM 843 O O . LYS A 1 110 ? -2.718 14.687 1.889 1.00 73.12 110 LYS A O 1
ATOM 848 N N . GLY A 1 11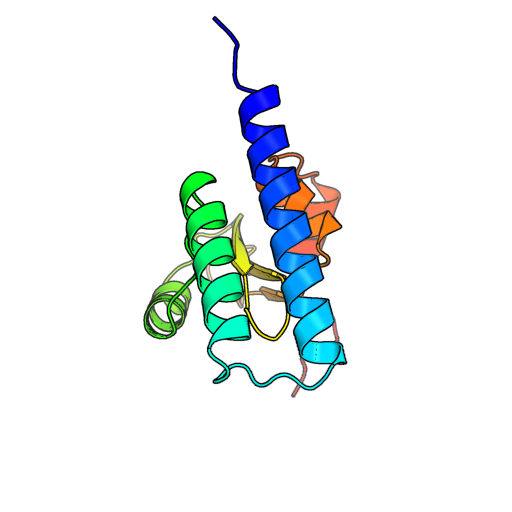1 ? -3.217 12.624 2.625 1.00 73.06 111 GLY A N 1
ATOM 849 C CA . GLY A 1 111 ? -3.929 13.060 3.825 1.00 73.06 111 GLY A CA 1
ATOM 850 C C . GLY A 1 111 ? -5.308 13.653 3.521 1.00 73.06 111 GLY A C 1
ATOM 851 O O . GLY A 1 111 ? -5.851 14.390 4.336 1.00 73.06 111 GLY A O 1
ATOM 852 N N . GLU A 1 112 ? -5.883 13.334 2.360 1.00 80.12 112 GLU A N 1
ATOM 853 C CA . GLU A 1 112 ? -7.188 13.823 1.891 1.00 80.12 112 GLU A CA 1
ATOM 854 C C . GLU A 1 112 ? -8.334 12.901 2.359 1.00 80.12 112 GLU A C 1
ATOM 856 O O . GLU A 1 112 ? -9.362 12.766 1.701 1.00 80.12 112 GLU A O 1
ATOM 861 N N . MET A 1 113 ? -8.148 12.226 3.498 1.00 81.00 113 MET A N 1
ATOM 862 C CA . MET A 1 113 ? -9.085 11.232 4.014 1.00 81.00 113 MET A CA 1
ATOM 863 C C . MET A 1 113 ? -10.392 11.889 4.472 1.00 81.00 113 MET A C 1
ATOM 865 O O . MET A 1 113 ? -10.393 12.764 5.341 1.00 81.00 113 MET A O 1
ATOM 869 N N . THR A 1 114 ? -11.512 11.442 3.904 1.00 86.50 114 THR A N 1
ATOM 870 C CA . THR A 1 114 ? -12.851 11.842 4.346 1.00 86.50 114 THR A CA 1
ATOM 871 C C . THR A 1 114 ? -13.358 10.912 5.445 1.00 86.50 114 THR A C 1
ATOM 873 O O . THR A 1 114 ? -12.872 9.791 5.598 1.00 86.50 114 THR A O 1
ATOM 876 N N . LYS A 1 115 ? -14.367 11.354 6.205 1.00 84.31 115 LYS A N 1
ATOM 877 C CA . LYS A 1 115 ? -14.987 10.513 7.243 1.00 84.31 115 LYS A CA 1
ATOM 878 C C . LYS A 1 115 ? -15.695 9.304 6.645 1.00 84.31 115 LYS A C 1
ATOM 880 O O . LYS A 1 115 ? -15.725 8.242 7.252 1.00 84.31 115 LYS A O 1
ATOM 885 N N . GLU A 1 116 ? -16.263 9.467 5.458 1.00 87.56 116 GLU A N 1
ATOM 886 C CA . GLU A 1 116 ? -16.926 8.397 4.723 1.00 87.56 116 GLU A CA 1
ATOM 887 C C . GLU A 1 116 ? -15.915 7.311 4.339 1.00 87.56 116 GLU A C 1
ATOM 889 O O . GLU A 1 116 ? -16.169 6.132 4.579 1.00 87.56 116 GLU A O 1
ATOM 894 N N . LEU A 1 117 ? -14.742 7.715 3.837 1.00 85.44 117 LEU A N 1
ATOM 895 C CA . LEU A 1 117 ? -13.662 6.794 3.493 1.00 85.44 117 LEU A CA 1
ATOM 896 C C . LEU A 1 117 ? -13.061 6.133 4.740 1.00 85.44 117 LEU A C 1
ATOM 898 O O . LEU A 1 117 ? -12.764 4.945 4.724 1.00 85.44 117 LEU A O 1
ATOM 902 N N . GLU A 1 118 ? -12.908 6.869 5.841 1.00 84.62 118 GLU A N 1
ATOM 903 C CA . GLU A 1 118 ? -12.447 6.313 7.118 1.00 84.62 118 GLU A CA 1
ATOM 904 C C . GLU A 1 118 ? -13.370 5.181 7.603 1.00 84.62 118 GLU A C 1
ATOM 906 O O . GLU A 1 118 ? -12.902 4.080 7.899 1.00 84.62 118 GLU A O 1
ATOM 911 N N . VAL A 1 119 ? -14.687 5.418 7.609 1.00 86.38 119 VAL A N 1
ATOM 912 C CA . VAL A 1 119 ? -15.693 4.409 7.981 1.00 86.38 119 VAL A CA 1
ATOM 913 C C . VAL A 1 119 ? -15.658 3.220 7.024 1.00 86.38 119 VAL A C 1
ATOM 915 O O . VAL A 1 119 ? -15.713 2.071 7.466 1.00 86.38 119 VAL A O 1
ATOM 918 N N . GLU A 1 120 ? -15.536 3.473 5.721 1.00 87.56 120 GLU A N 1
ATOM 919 C CA . GLU A 1 120 ? -15.429 2.420 4.714 1.00 87.56 120 GLU A CA 1
ATOM 920 C C . GLU A 1 120 ? -14.214 1.522 4.972 1.00 87.56 120 GLU A C 1
ATOM 922 O O . GLU A 1 120 ? -14.342 0.296 4.978 1.00 87.56 120 GLU A O 1
ATOM 927 N N . LEU A 1 121 ? -13.043 2.107 5.224 1.00 85.31 121 LEU A N 1
ATOM 928 C CA . LEU A 1 121 ? -11.807 1.363 5.459 1.00 85.31 121 LEU A CA 1
ATOM 929 C C . LEU A 1 121 ? -11.853 0.569 6.771 1.00 85.31 121 LEU A C 1
ATOM 931 O O . LEU A 1 121 ? -11.347 -0.551 6.806 1.00 85.31 121 LEU A O 1
ATOM 935 N N . MET A 1 122 ? -12.519 1.096 7.803 1.00 85.19 122 MET A N 1
ATOM 936 C CA . MET A 1 122 ? -12.667 0.442 9.110 1.00 85.19 122 MET A CA 1
ATOM 937 C C . MET A 1 122 ? -13.771 -0.619 9.184 1.00 85.19 122 MET A C 1
ATOM 939 O O . MET A 1 122 ? -13.786 -1.405 10.130 1.00 85.19 122 MET A O 1
ATOM 943 N N . THR A 1 123 ? -14.690 -0.671 8.220 1.00 84.88 123 THR A N 1
ATOM 944 C CA . THR A 1 123 ? -15.793 -1.645 8.218 1.00 84.88 123 THR A CA 1
ATOM 945 C C . THR A 1 123 ? -15.370 -2.911 7.475 1.00 84.88 123 THR A C 1
ATOM 947 O O . THR A 1 123 ? -14.969 -2.791 6.325 1.00 84.88 123 THR A O 1
ATOM 950 N N . PRO A 1 124 ? -15.469 -4.132 8.025 1.00 74.06 124 PRO A N 1
ATOM 951 C CA . PRO A 1 124 ? -15.171 -5.352 7.269 1.00 74.06 124 PRO A CA 1
ATOM 952 C C . PRO A 1 124 ? -16.038 -5.452 6.003 1.00 74.06 124 PRO A C 1
ATOM 954 O O . PRO A 1 124 ? -17.241 -5.210 6.059 1.00 74.06 124 PRO A O 1
ATOM 957 N N . THR A 1 125 ? -15.455 -5.802 4.855 1.00 67.75 125 THR A N 1
ATOM 958 C CA . THR A 1 125 ? -16.238 -6.221 3.681 1.00 67.75 125 THR A CA 1
ATOM 959 C C . THR A 1 125 ? -16.717 -7.657 3.894 1.00 67.75 125 THR A C 1
ATOM 961 O O . THR A 1 125 ? -15.971 -8.479 4.421 1.00 67.75 125 THR A O 1
ATOM 964 N N . GLU A 1 126 ? -17.946 -7.981 3.480 1.00 57.09 126 GLU A N 1
ATOM 965 C CA . GLU A 1 126 ? -18.569 -9.307 3.689 1.00 57.09 126 GLU A CA 1
ATOM 966 C C . GLU A 1 126 ? -17.826 -10.480 3.002 1.00 57.09 126 GLU A C 1
ATOM 968 O O . GLU A 1 126 ? -18.193 -11.637 3.182 1.00 57.09 126 GLU A O 1
ATOM 973 N N . GLU A 1 127 ? -16.754 -10.221 2.250 1.00 48.78 127 GLU A N 1
ATOM 974 C CA . GLU A 1 127 ? -16.063 -11.212 1.413 1.00 48.78 127 GLU A CA 1
ATOM 975 C C . GLU A 1 127 ? -14.985 -12.055 2.122 1.00 48.78 127 GLU A C 1
ATOM 977 O O . GLU A 1 127 ? -14.392 -12.923 1.488 1.00 48.78 127 GLU A O 1
ATOM 982 N N . PHE A 1 128 ? -14.741 -11.880 3.424 1.00 39.88 128 PHE A N 1
ATOM 983 C CA . PHE A 1 128 ? -13.834 -12.761 4.181 1.00 39.88 128 PHE A CA 1
ATOM 984 C C . PHE A 1 128 ? -14.553 -13.473 5.334 1.00 39.88 128 PHE A C 1
ATOM 986 O O . PHE A 1 128 ? -14.336 -13.197 6.512 1.00 39.88 128 PHE A O 1
ATOM 993 N N . ILE A 1 129 ? -15.399 -14.438 4.968 1.00 33.75 129 ILE A N 1
ATOM 994 C CA . ILE A 1 129 ? -15.738 -15.582 5.821 1.00 33.75 129 ILE A CA 1
ATOM 995 C C . ILE A 1 129 ? -15.223 -16.839 5.112 1.00 33.75 129 ILE A C 1
ATOM 997 O O . ILE A 1 129 ? -15.882 -17.366 4.217 1.00 33.75 129 ILE A O 1
ATOM 1001 N N . ALA A 1 130 ? -14.041 -17.303 5.515 1.00 31.67 130 ALA A N 1
ATOM 1002 C CA . ALA A 1 130 ? -13.584 -18.679 5.332 1.00 31.67 130 ALA A CA 1
ATOM 1003 C C . ALA A 1 130 ? -12.622 -19.045 6.467 1.00 31.67 130 ALA A C 1
ATOM 1005 O O . ALA A 1 130 ? -11.623 -18.311 6.646 1.00 31.67 130 ALA A O 1
#

Sequence (130 aa):
MSVPTEHAAFQYAELNKL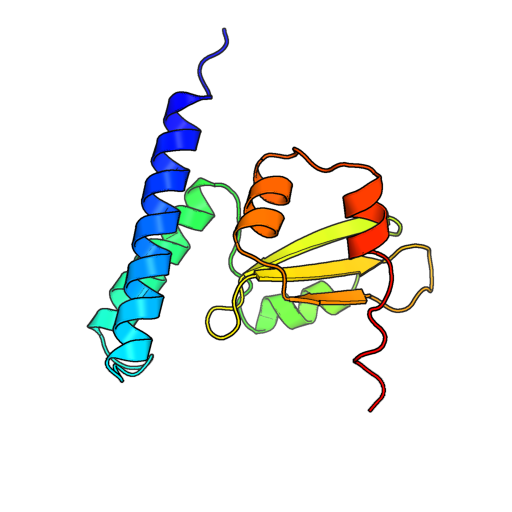TDTLSTLRRLGISELDPAFRTVLSARGAALGKLGLNLPRTTTLLKLLVGLSPGEIRLFQDAELGWLVESIERPGAQPVRKYVSDEVAMTLIKGEMTKELEVELMTPTEEFIA

pLDDT: mean 70.85, std 15.07, range [31.67, 89.25]

Secondary structure (DSSP, 8-state):
----HHHHHHHHHHHHHHHHHHHHHHHTT--TTSHHHHHHHHHHHHHHHHTT-PPPPHHHHHHHTT-PPTT-EEEEEETTTEEEEEE-SSTTPPPEEEEE-HHHHHHHHHT---HHHHHHHHSPPTT---

Organism: NCBI:txid1070528

Radius of gyration: 16.15 Å; chains: 1; bounding box: 35×48×42 Å

Foldseek 3Di:
DDDDDVVVVVLVVLLVVLLVVLVVCVVVVNDCPHPVNVVSVVSNQVSCVVLVHHADDPVNVVVVVVDDDALDWDWHADSVQGIKIWHANHPPGDIAIDHDDPVLSVCVSVVVDDPVNSVVRNDHDPPDDD